Protein AF-A0A931QYZ7-F1 (afdb_monomer)

Secondary structure (DSSP, 8-state):
-EEEE--GGGHHHHHHHHHHT----S--EEEE--GGG---------BTTBPPHHHHHHHHHSS-HHHHHT------

Sequence (76 aa):
MTIRGLELDSFDDFVRQIVNQEEATVGMATVFYPMHRVERIAWDEPSGTLPSLSDRFQAKVGISIQQYLGIETPKV

Mean predicted aligned error: 4.7 Å

Structure (mmCIF, N/CA/C/O backbone):
data_AF-A0A931QYZ7-F1
#
_entry.id   AF-A0A931QYZ7-F1
#
loop_
_atom_site.group_PDB
_atom_site.id
_atom_site.type_symbol
_atom_site.label_atom_id
_atom_site.label_alt_id
_atom_site.label_comp_id
_atom_site.label_asym_id
_atom_site.label_entity_id
_atom_site.label_seq_id
_atom_site.pdbx_PDB_ins_code
_atom_site.Cartn_x
_atom_site.Cartn_y
_atom_site.Cartn_z
_atom_site.occupancy
_atom_site.B_iso_or_equiv
_atom_site.auth_seq_id
_atom_site.auth_comp_id
_atom_site.auth_asym_id
_atom_site.auth_atom_id
_atom_site.pdbx_PDB_model_num
ATOM 1 N N . MET A 1 1 ? 7.190 -13.425 -11.171 1.00 92.06 1 MET A N 1
ATOM 2 C CA . MET A 1 1 ? 7.038 -13.389 -9.702 1.00 92.06 1 MET A CA 1
ATOM 3 C C . MET A 1 1 ? 5.581 -13.113 -9.405 1.00 92.06 1 MET A C 1
ATOM 5 O O . MET A 1 1 ? 5.003 -12.271 -10.079 1.00 92.06 1 MET A O 1
ATOM 9 N N . THR A 1 2 ? 4.969 -13.839 -8.478 1.00 95.12 2 THR A N 1
ATOM 10 C CA . THR A 1 2 ? 3.598 -13.555 -8.032 1.00 95.12 2 THR A CA 1
ATOM 11 C C . THR A 1 2 ? 3.647 -12.661 -6.804 1.00 95.12 2 THR A C 1
ATOM 13 O O . THR A 1 2 ? 4.378 -12.968 -5.865 1.00 95.12 2 THR A O 1
ATOM 16 N N . ILE A 1 3 ? 2.884 -11.574 -6.815 1.00 92.88 3 ILE A N 1
ATOM 17 C CA . ILE A 1 3 ? 2.758 -10.638 -5.697 1.00 92.88 3 ILE A CA 1
ATOM 18 C C . ILE A 1 3 ? 1.301 -10.660 -5.250 1.00 92.88 3 ILE A C 1
ATOM 20 O O . ILE A 1 3 ? 0.401 -10.573 -6.084 1.00 92.88 3 ILE A O 1
ATOM 24 N N . ARG A 1 4 ? 1.073 -10.776 -3.941 1.00 91.44 4 ARG A N 1
ATOM 25 C CA . ARG A 1 4 ? -0.230 -10.500 -3.338 1.00 91.44 4 ARG A CA 1
ATOM 26 C C . ARG A 1 4 ? -0.189 -9.087 -2.783 1.00 91.44 4 ARG A C 1
ATOM 28 O O . ARG A 1 4 ? 0.664 -8.794 -1.952 1.00 91.44 4 ARG A O 1
ATOM 35 N N . GLY A 1 5 ? -1.067 -8.223 -3.266 1.00 91.69 5 GLY A N 1
ATOM 36 C CA . GLY A 1 5 ? -1.024 -6.810 -2.922 1.00 91.69 5 GLY A CA 1
ATOM 37 C C . GLY A 1 5 ? -2.337 -6.100 -3.190 1.00 91.69 5 GLY A C 1
ATOM 38 O O . GLY A 1 5 ? -3.336 -6.716 -3.555 1.00 91.69 5 GLY A O 1
ATOM 39 N N . LEU A 1 6 ? -2.310 -4.794 -2.980 1.00 91.69 6 LEU A N 1
ATOM 40 C CA . LEU A 1 6 ? -3.427 -3.893 -3.194 1.00 91.69 6 LEU A CA 1
ATOM 41 C C . LEU A 1 6 ? -3.077 -2.941 -4.339 1.00 9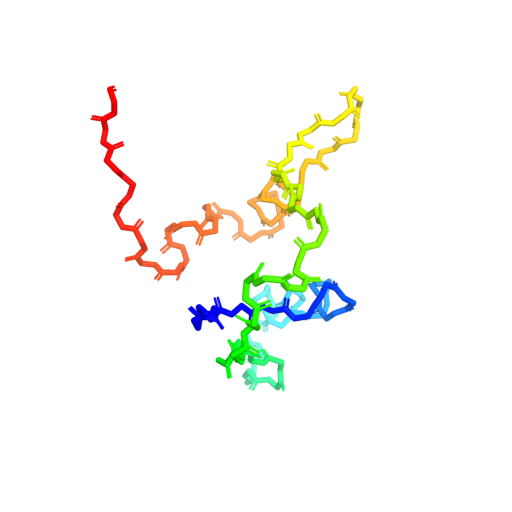1.69 6 LEU A C 1
ATOM 43 O O . LEU A 1 6 ? -1.927 -2.512 -4.451 1.00 91.69 6 LEU A O 1
ATOM 47 N N . GLU A 1 7 ? -4.054 -2.602 -5.175 1.00 90.38 7 GLU A N 1
ATOM 48 C CA . GLU A 1 7 ? -3.886 -1.498 -6.119 1.00 90.38 7 GLU A CA 1
ATOM 49 C C . GLU A 1 7 ? -3.725 -0.182 -5.356 1.00 90.38 7 GLU A C 1
ATOM 51 O O . GLU A 1 7 ? -4.470 0.097 -4.417 1.00 90.38 7 GLU A O 1
ATOM 56 N N . LEU A 1 8 ? -2.753 0.638 -5.758 1.00 90.50 8 LEU A N 1
ATOM 57 C CA . LEU A 1 8 ? -2.408 1.849 -5.015 1.00 90.50 8 LEU A CA 1
ATOM 58 C C . LEU A 1 8 ? -3.587 2.829 -4.912 1.00 90.50 8 LEU A C 1
ATOM 60 O O . LEU A 1 8 ? -3.8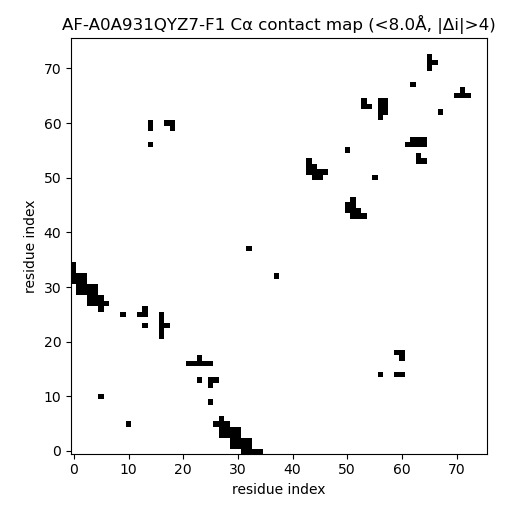18 3.395 -3.847 1.00 90.50 8 LEU A O 1
ATOM 64 N N . ASP A 1 9 ? -4.375 2.957 -5.980 1.00 92.06 9 ASP A N 1
ATOM 65 C CA . ASP A 1 9 ? -5.556 3.828 -6.019 1.00 92.06 9 ASP A CA 1
ATOM 66 C 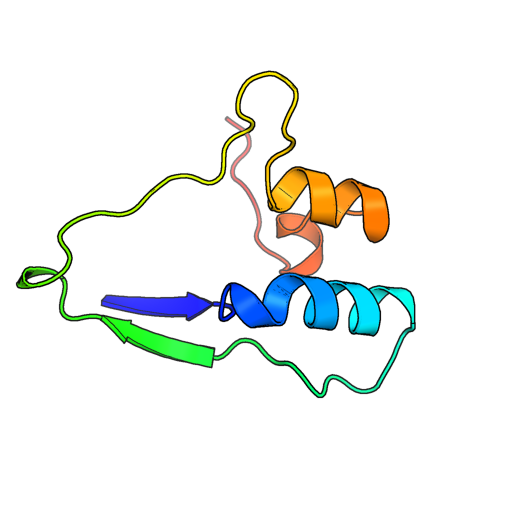C . ASP A 1 9 ? -6.664 3.363 -5.062 1.00 92.06 9 ASP A C 1
ATOM 68 O O . ASP A 1 9 ? -7.485 4.159 -4.616 1.00 92.06 9 ASP A O 1
ATOM 72 N N . SER A 1 10 ? -6.657 2.083 -4.684 1.00 92.31 10 SER A N 1
ATOM 73 C CA . SER A 1 10 ? -7.603 1.508 -3.725 1.00 92.31 10 SER A CA 1
ATOM 74 C C . SER A 1 10 ? -7.134 1.617 -2.269 1.00 92.31 10 SER A C 1
ATOM 76 O O . SER A 1 10 ? -7.850 1.188 -1.365 1.00 92.31 10 SER A O 1
ATOM 78 N N . PHE A 1 11 ? -5.944 2.173 -2.005 1.00 93.44 11 PHE A N 1
ATOM 79 C CA . PHE A 1 11 ? -5.360 2.216 -0.660 1.00 93.44 11 PHE A CA 1
ATOM 80 C C . PHE A 1 11 ? -6.214 2.986 0.349 1.00 93.44 11 PHE A C 1
ATOM 82 O O . PHE A 1 11 ? -6.494 2.478 1.434 1.00 93.44 11 PHE A O 1
ATOM 89 N N . ASP A 1 12 ? -6.643 4.202 0.012 1.00 93.38 12 ASP A N 1
ATOM 90 C CA . ASP A 1 12 ? -7.403 5.022 0.959 1.00 93.38 12 ASP A CA 1
ATOM 91 C C . ASP A 1 12 ? -8.799 4.428 1.238 1.00 93.38 12 ASP A C 1
ATOM 93 O O . ASP A 1 12 ? -9.252 4.472 2.384 1.00 93.38 12 ASP A O 1
ATOM 97 N N . ASP A 1 13 ? -9.439 3.797 0.244 1.00 92.81 13 ASP A N 1
ATOM 98 C CA . ASP A 1 13 ? -10.708 3.077 0.425 1.00 92.81 13 ASP A CA 1
ATOM 99 C C . ASP A 1 13 ? -10.541 1.809 1.269 1.00 92.81 13 ASP A C 1
ATOM 101 O O . ASP A 1 13 ? -11.350 1.555 2.162 1.00 92.81 13 ASP A O 1
ATOM 105 N N . PHE A 1 14 ? -9.469 1.045 1.050 1.00 92.75 14 PHE A N 1
ATOM 106 C CA . PHE A 1 14 ? -9.126 -0.113 1.875 1.00 92.75 14 PHE A CA 1
ATOM 107 C C . PHE A 1 14 ? -8.942 0.277 3.344 1.00 92.75 14 PHE A C 1
ATOM 109 O O . PHE A 1 14 ? -9.530 -0.337 4.234 1.00 92.75 14 PHE A O 1
ATOM 116 N N . VAL A 1 15 ? -8.179 1.342 3.611 1.00 94.19 15 VAL A N 1
ATOM 117 C CA . VAL A 1 15 ? -7.988 1.838 4.980 1.00 94.19 15 VAL A CA 1
ATOM 118 C C . VAL A 1 15 ? -9.310 2.314 5.581 1.00 94.19 15 VAL A C 1
ATOM 120 O O . VAL A 1 15 ? -9.584 2.023 6.745 1.00 94.19 15 VAL A O 1
ATOM 123 N N . ARG A 1 16 ? -10.151 3.010 4.805 1.00 93.44 16 ARG A N 1
ATOM 124 C CA . ARG A 1 16 ? -11.478 3.443 5.262 1.00 93.44 16 ARG A CA 1
ATOM 125 C C . ARG A 1 16 ? -12.350 2.253 5.667 1.00 93.44 16 ARG A C 1
ATOM 127 O O . ARG A 1 16 ? -12.940 2.293 6.742 1.00 93.44 16 ARG A O 1
ATOM 134 N N . GLN A 1 17 ? -12.392 1.201 4.849 1.00 91.75 17 GLN A N 1
ATOM 135 C CA . GLN A 1 17 ? -13.168 -0.011 5.131 1.00 91.75 17 GLN A CA 1
ATOM 136 C C . GLN A 1 17 ? -12.717 -0.691 6.426 1.00 91.75 17 GLN A C 1
ATOM 138 O O . GLN A 1 17 ? -13.562 -1.085 7.227 1.00 91.75 17 GLN A O 1
ATOM 143 N N . ILE A 1 18 ? -11.404 -0.764 6.675 1.00 92.12 18 ILE A N 1
ATOM 144 C CA . ILE A 1 18 ? -10.859 -1.317 7.926 1.00 92.12 18 ILE A CA 1
ATOM 145 C C . ILE A 1 18 ? -11.305 -0.487 9.130 1.00 92.12 18 ILE A C 1
ATOM 147 O O . ILE A 1 18 ? -11.806 -1.042 10.106 1.00 92.12 18 ILE A O 1
ATOM 151 N N . VAL A 1 19 ? -11.133 0.837 9.067 1.00 93.94 19 VAL A N 1
ATOM 152 C CA . VAL A 1 19 ? -11.481 1.742 10.176 1.00 93.94 19 VAL A CA 1
ATOM 153 C C . VAL A 1 19 ? -12.977 1.677 10.496 1.00 93.94 19 VAL A C 1
ATOM 155 O O . VAL A 1 19 ? -13.355 1.661 11.666 1.00 93.94 19 VAL A O 1
ATOM 158 N N . ASN A 1 20 ? -13.820 1.588 9.468 1.00 93.38 20 ASN A N 1
ATOM 159 C CA . ASN A 1 20 ? -15.273 1.530 9.611 1.00 93.38 20 ASN A CA 1
ATOM 160 C C . ASN A 1 20 ? -15.822 0.119 9.887 1.00 93.38 20 ASN A C 1
ATOM 162 O O . ASN A 1 20 ? -17.024 -0.015 10.102 1.00 93.38 20 ASN A O 1
ATOM 166 N N . GLN A 1 21 ? -14.973 -0.917 9.888 1.00 85.38 21 GLN A N 1
ATOM 167 C CA . GLN A 1 21 ? -15.374 -2.326 10.021 1.00 85.38 21 GLN A CA 1
ATOM 168 C C . GLN A 1 21 ? -16.412 -2.753 8.962 1.00 85.38 21 GLN A C 1
ATOM 170 O O . GLN A 1 21 ? -17.333 -3.519 9.244 1.00 85.38 21 GLN A O 1
ATOM 175 N N . GLU A 1 22 ? -16.276 -2.232 7.740 1.00 84.06 22 GLU A N 1
ATOM 176 C CA . GLU A 1 22 ? -17.132 -2.581 6.602 1.00 84.06 22 GLU A CA 1
ATOM 177 C C . GLU A 1 22 ? -16.817 -4.007 6.109 1.00 84.06 22 GLU A C 1
ATOM 179 O O . GLU A 1 22 ? -15.678 -4.474 6.206 1.00 84.06 22 GLU A O 1
ATOM 184 N N . GLU A 1 23 ? -17.810 -4.710 5.545 1.00 72.94 23 GLU A N 1
ATOM 185 C CA . GLU A 1 23 ? -17.531 -5.950 4.810 1.00 72.94 23 GLU A CA 1
ATOM 186 C C . GLU A 1 23 ? -16.559 -5.641 3.661 1.00 72.94 23 GLU A C 1
ATOM 188 O O . GLU A 1 23 ? -16.790 -4.735 2.855 1.00 72.94 23 GLU A O 1
ATOM 193 N N . ALA A 1 24 ? -15.442 -6.377 3.620 1.00 64.31 24 ALA A N 1
ATOM 194 C CA . ALA A 1 24 ? -14.314 -6.076 2.748 1.00 64.31 24 ALA A CA 1
ATOM 195 C C . ALA A 1 24 ? -14.729 -6.117 1.269 1.00 64.31 24 ALA A C 1
ATOM 197 O O . ALA A 1 24 ? -14.824 -7.180 0.655 1.00 64.31 24 ALA A O 1
ATOM 198 N N . THR A 1 25 ? -14.956 -4.937 0.699 1.00 62.03 25 THR A N 1
ATOM 199 C CA . THR A 1 25 ? -15.326 -4.758 -0.710 1.00 62.03 25 THR A CA 1
ATOM 200 C C . THR A 1 25 ? -14.073 -4.540 -1.562 1.00 62.03 25 THR A C 1
ATOM 202 O O . THR A 1 25 ? -14.034 -4.910 -2.732 1.00 62.03 25 THR A O 1
ATOM 205 N N . VAL A 1 26 ? -13.014 -3.989 -0.958 1.00 69.75 26 VAL A N 1
ATOM 206 C CA . VAL A 1 26 ? -11.680 -3.839 -1.546 1.00 69.75 26 VAL A CA 1
ATOM 207 C C . VAL A 1 26 ? -10.749 -4.872 -0.909 1.00 69.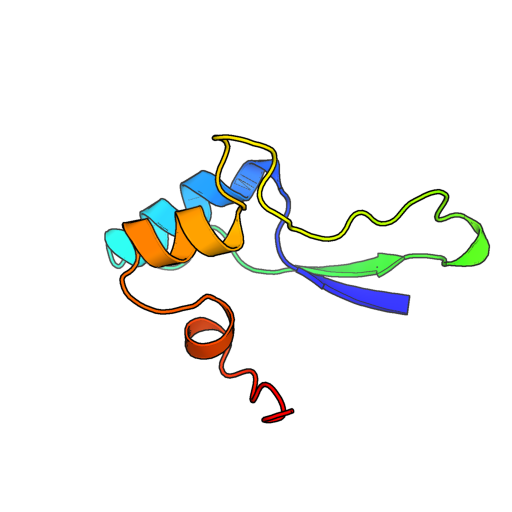75 26 VAL A C 1
ATOM 209 O O . VAL A 1 26 ? -10.429 -4.803 0.277 1.00 69.75 26 VAL A O 1
ATOM 212 N N . GLY A 1 27 ? -10.324 -5.856 -1.701 1.00 77.69 27 GLY A N 1
ATOM 213 C CA . GLY A 1 27 ? -9.483 -6.965 -1.253 1.00 77.69 27 GLY A CA 1
ATOM 214 C C . GLY A 1 27 ? -8.125 -6.995 -1.947 1.00 77.69 27 GLY A C 1
ATOM 215 O O . GLY A 1 27 ? -7.971 -6.535 -3.075 1.00 77.69 27 GLY A O 1
ATOM 216 N N . MET A 1 28 ? -7.131 -7.587 -1.282 1.00 87.62 28 MET A N 1
ATOM 217 C CA . MET A 1 28 ? -5.844 -7.865 -1.920 1.00 87.62 28 MET A CA 1
ATOM 218 C C . MET A 1 28 ? -6.011 -8.864 -3.068 1.00 87.62 28 MET A C 1
ATOM 220 O O . MET A 1 28 ? -6.625 -9.920 -2.891 1.00 87.62 28 MET A O 1
ATOM 224 N N . ALA A 1 29 ? -5.372 -8.584 -4.197 1.00 90.25 29 ALA A N 1
ATOM 225 C CA . ALA A 1 29 ? -5.317 -9.465 -5.353 1.00 90.25 29 ALA A CA 1
ATOM 226 C C . ALA A 1 29 ? -3.941 -10.133 -5.471 1.00 90.25 29 ALA A C 1
ATOM 228 O O . ALA A 1 29 ? -2.911 -9.553 -5.122 1.00 90.25 29 ALA A O 1
ATOM 229 N N . THR A 1 30 ? -3.922 -11.361 -5.990 1.00 93.38 30 THR A N 1
ATOM 230 C CA . THR A 1 30 ? -2.683 -12.045 -6.378 1.00 93.38 30 THR A CA 1
ATOM 231 C C . THR A 1 30 ? -2.460 -11.843 -7.870 1.00 93.38 30 THR A C 1
ATOM 233 O O . THR A 1 30 ? -3.256 -12.309 -8.682 1.00 93.38 30 THR A O 1
ATOM 236 N N . VAL A 1 31 ? -1.367 -11.175 -8.232 1.00 93.81 31 VAL A N 1
ATOM 237 C CA . VAL A 1 31 ? -1.035 -10.818 -9.616 1.00 93.81 31 VAL A CA 1
ATOM 238 C C . VAL A 1 31 ? 0.327 -11.393 -9.992 1.00 93.81 31 VAL A C 1
ATOM 240 O O . VAL A 1 31 ? 1.269 -11.409 -9.195 1.00 93.81 31 VAL A O 1
ATOM 243 N N . PHE A 1 32 ? 0.447 -11.881 -11.225 1.00 95.94 32 PHE A N 1
ATOM 244 C CA . PHE A 1 32 ? 1.720 -12.314 -11.789 1.00 95.94 32 PHE A CA 1
ATOM 245 C C . PHE A 1 32 ? 2.413 -11.161 -12.525 1.00 95.94 32 PHE A C 1
ATOM 247 O O . PHE A 1 32 ? 1.880 -10.632 -13.497 1.00 95.94 32 PHE A O 1
ATOM 254 N N . TYR A 1 33 ? 3.641 -10.839 -12.112 1.00 94.38 33 TYR A N 1
ATOM 255 C CA . TYR A 1 33 ? 4.510 -9.871 -12.779 1.00 94.38 33 TYR A CA 1
ATOM 256 C C . TYR A 1 33 ? 5.678 -10.575 -13.491 1.00 94.38 33 TYR A C 1
ATOM 258 O O . TYR A 1 33 ? 6.486 -11.263 -12.841 1.00 94.38 33 TYR A O 1
ATOM 266 N N . PRO A 1 34 ? 5.815 -10.423 -14.822 1.00 96.56 34 PRO A N 1
ATOM 267 C CA . PRO A 1 34 ? 6.983 -10.903 -15.549 1.00 96.56 34 PRO A CA 1
ATOM 268 C C . PRO A 1 34 ? 8.201 -10.030 -15.211 1.00 96.56 34 PRO A C 1
ATOM 270 O O . PRO A 1 34 ? 8.349 -8.929 -15.731 1.00 96.56 34 PRO A O 1
ATOM 273 N N . MET A 1 35 ? 9.093 -10.534 -14.352 1.00 95.69 35 MET A N 1
ATOM 274 C CA . MET A 1 35 ? 10.188 -9.731 -13.776 1.00 95.69 35 MET A CA 1
ATOM 275 C C . MET A 1 35 ? 11.175 -9.166 -14.798 1.00 95.69 35 MET A C 1
ATOM 277 O O . MET A 1 35 ? 11.740 -8.111 -14.558 1.00 95.69 35 MET A O 1
ATOM 281 N N . HIS A 1 36 ? 11.335 -9.804 -15.960 1.00 96.00 36 HIS A N 1
ATOM 282 C CA . HIS A 1 36 ? 12.181 -9.288 -17.042 1.00 96.00 36 HIS A CA 1
ATOM 283 C C . HIS A 1 36 ? 11.611 -8.028 -17.726 1.00 96.00 36 HIS A C 1
ATOM 285 O O . HIS A 1 36 ? 12.293 -7.432 -18.551 1.00 96.00 36 HIS A O 1
ATOM 291 N N . ARG A 1 37 ? 10.362 -7.640 -17.422 1.00 96.25 37 ARG A N 1
ATOM 292 C CA . ARG A 1 37 ? 9.708 -6.413 -17.914 1.00 96.25 37 ARG A CA 1
ATOM 293 C C . ARG A 1 37 ? 9.531 -5.349 -16.832 1.00 96.25 37 ARG A C 1
ATOM 295 O O . ARG A 1 37 ? 9.018 -4.277 -17.128 1.00 96.25 37 ARG A O 1
ATOM 302 N N . VAL A 1 38 ? 9.866 -5.655 -15.579 1.00 95.94 38 VAL A N 1
ATOM 303 C CA . VAL A 1 38 ? 9.723 -4.704 -14.473 1.00 95.94 38 VAL A CA 1
ATOM 304 C C . VAL A 1 38 ? 10.924 -3.767 -14.496 1.00 95.94 38 VAL A C 1
ATOM 306 O O . VAL A 1 38 ? 12.051 -4.207 -14.307 1.00 95.94 38 VAL A O 1
ATOM 309 N N . GLU A 1 39 ? 10.679 -2.478 -14.720 1.00 97.88 39 GLU A N 1
ATOM 310 C CA . GLU A 1 39 ? 11.743 -1.471 -14.817 1.00 97.88 39 GLU A CA 1
ATOM 311 C C . GLU A 1 39 ? 12.142 -0.897 -13.453 1.00 97.88 39 GLU A C 1
ATOM 313 O O . GLU A 1 39 ? 13.307 -0.576 -13.225 1.00 97.88 39 GLU A O 1
ATOM 318 N N . ARG A 1 40 ? 11.179 -0.757 -12.531 1.00 95.06 40 ARG A N 1
ATOM 319 C CA . ARG A 1 40 ? 11.403 -0.139 -11.221 1.00 95.06 40 ARG A CA 1
ATOM 320 C C . ARG A 1 40 ? 10.444 -0.680 -10.167 1.00 95.06 40 ARG A C 1
ATOM 322 O O . ARG A 1 40 ? 9.249 -0.808 -10.415 1.00 95.06 40 ARG A O 1
ATOM 329 N N . ILE A 1 41 ? 10.977 -0.912 -8.972 1.00 93.31 41 ILE A N 1
ATOM 330 C CA . ILE A 1 41 ? 10.221 -1.130 -7.736 1.00 93.31 41 ILE A CA 1
ATOM 331 C C . ILE A 1 41 ? 10.709 -0.069 -6.751 1.00 93.31 41 ILE A C 1
ATOM 333 O O . ILE A 1 41 ? 11.915 0.086 -6.573 1.00 93.31 41 ILE A O 1
ATOM 337 N N . ALA A 1 42 ? 9.789 0.695 -6.167 1.00 93.62 42 ALA A N 1
ATOM 338 C CA . ALA A 1 42 ? 10.108 1.672 -5.132 1.00 93.62 42 ALA A CA 1
ATOM 339 C C . ALA A 1 42 ? 9.784 1.082 -3.761 1.00 93.62 42 ALA A C 1
ATOM 341 O O . ALA A 1 42 ? 8.745 0.440 -3.605 1.00 93.62 42 ALA A O 1
ATOM 342 N N . TRP A 1 43 ? 10.671 1.302 -2.794 1.00 93.44 43 TRP A N 1
ATOM 343 C CA . TRP A 1 43 ? 10.372 1.006 -1.401 1.00 93.44 43 TRP A CA 1
ATOM 344 C C . TRP A 1 43 ? 9.410 2.067 -0.855 1.00 93.44 43 TRP A C 1
ATOM 346 O O . TRP A 1 43 ? 9.464 3.227 -1.267 1.00 93.44 43 TRP A O 1
ATOM 356 N N . ASP A 1 44 ? 8.502 1.655 0.026 1.00 93.94 44 ASP A N 1
ATOM 357 C CA . ASP A 1 44 ? 7.615 2.581 0.726 1.00 93.94 44 ASP A CA 1
ATOM 358 C C . ASP A 1 44 ? 8.400 3.236 1.866 1.00 93.94 44 ASP A C 1
ATOM 360 O O . ASP A 1 44 ? 8.693 2.595 2.875 1.00 93.94 44 ASP A O 1
ATOM 364 N N . GLU A 1 45 ? 8.785 4.497 1.676 1.00 95.25 45 GLU A N 1
ATOM 365 C CA . GLU A 1 45 ? 9.583 5.269 2.631 1.00 95.25 45 GLU A CA 1
ATOM 366 C C . GLU A 1 45 ? 9.022 6.679 2.788 1.00 95.25 45 GLU A C 1
ATOM 368 O O . GLU A 1 45 ? 8.514 7.257 1.820 1.00 95.25 45 GLU A O 1
ATOM 373 N N . PRO A 1 46 ? 9.147 7.276 3.985 1.00 95.62 46 PRO A N 1
ATOM 374 C CA . PRO A 1 46 ? 8.873 8.691 4.164 1.00 95.62 46 PRO A CA 1
ATOM 375 C C . PRO A 1 46 ? 9.776 9.540 3.268 1.00 95.62 46 PRO A C 1
ATOM 377 O O . PRO A 1 46 ? 10.960 9.252 3.090 1.00 95.62 46 PRO A O 1
ATOM 380 N N . SER A 1 47 ? 9.239 10.647 2.762 1.00 94.12 47 SER A N 1
ATOM 381 C CA . SER A 1 47 ? 10.004 11.622 1.985 1.00 94.12 47 SER A CA 1
ATOM 382 C C . SER A 1 47 ? 9.856 13.011 2.593 1.00 94.12 47 SER A C 1
ATOM 384 O O . SER A 1 47 ? 8.828 13.674 2.447 1.00 94.12 47 SER A O 1
ATOM 386 N N . GLY A 1 48 ? 10.887 13.455 3.316 1.00 93.50 48 GLY A N 1
ATOM 387 C CA . GLY A 1 48 ? 10.850 14.718 4.051 1.00 93.50 48 GLY A CA 1
ATOM 388 C C . GLY A 1 48 ? 9.737 14.715 5.100 1.00 93.50 48 GLY A C 1
ATOM 389 O O . GLY A 1 48 ? 9.802 13.971 6.072 1.00 93.50 48 GLY A O 1
ATOM 390 N N . THR A 1 49 ? 8.720 15.555 4.905 1.00 93.75 49 THR A N 1
ATOM 391 C CA . THR A 1 49 ? 7.539 15.627 5.783 1.00 93.75 49 THR A CA 1
ATOM 392 C C . THR A 1 49 ? 6.392 14.717 5.344 1.00 93.75 49 THR A C 1
ATOM 394 O O . THR A 1 49 ? 5.401 14.610 6.067 1.00 93.75 49 THR A O 1
ATOM 397 N N . LEU A 1 50 ? 6.490 14.078 4.174 1.00 95.81 50 LEU A N 1
ATOM 398 C CA . LEU A 1 50 ? 5.459 13.182 3.666 1.00 95.81 50 LEU A CA 1
ATOM 399 C C . LEU A 1 50 ? 5.630 11.788 4.298 1.00 95.81 50 LEU A C 1
ATOM 401 O O . LEU A 1 50 ? 6.661 11.154 4.053 1.00 95.81 50 LEU A O 1
ATOM 405 N N . PRO A 1 51 ? 4.657 11.298 5.091 1.00 96.62 51 PRO A N 1
ATOM 406 C CA . PRO A 1 51 ? 4.703 9.943 5.637 1.00 96.62 51 PRO A CA 1
ATOM 407 C C . PRO A 1 51 ? 4.607 8.883 4.533 1.00 96.62 51 PRO A C 1
ATOM 409 O O . PRO A 1 51 ? 3.969 9.113 3.501 1.00 96.62 51 PRO A O 1
ATOM 412 N N . SER A 1 52 ? 5.181 7.706 4.788 1.00 96.81 52 SER A N 1
ATOM 413 C CA . SER A 1 52 ? 4.995 6.523 3.939 1.00 96.81 52 SER A CA 1
ATOM 414 C C . SER A 1 52 ? 3.535 6.047 3.952 1.00 96.81 52 SER A C 1
ATOM 416 O O . SER A 1 52 ? 2.731 6.452 4.803 1.00 96.81 52 SER A O 1
ATOM 418 N N . LEU A 1 53 ? 3.153 5.163 3.030 1.00 95.88 53 LEU A N 1
ATOM 419 C CA . LEU A 1 53 ? 1.829 4.531 3.069 1.00 95.88 53 LEU A CA 1
ATOM 420 C C . LEU A 1 53 ? 1.666 3.686 4.333 1.00 95.88 53 LEU A C 1
ATOM 422 O O . LEU A 1 53 ? 0.604 3.715 4.955 1.00 95.88 53 LEU A O 1
ATOM 426 N N . SER A 1 54 ? 2.725 2.999 4.750 1.00 95.31 54 SER A N 1
ATOM 427 C CA . SER A 1 54 ? 2.763 2.219 5.987 1.00 95.31 54 SER A CA 1
ATOM 428 C C . SER A 1 54 ? 2.540 3.097 7.225 1.00 95.31 54 SER A C 1
ATOM 430 O O . SER A 1 54 ? 1.742 2.733 8.091 1.00 95.31 54 SER A O 1
ATOM 432 N N . ASP A 1 55 ? 3.144 4.289 7.280 1.00 97.12 55 ASP A N 1
ATOM 433 C CA . ASP A 1 55 ? 2.909 5.255 8.365 1.00 97.12 55 ASP A CA 1
ATOM 434 C C . ASP A 1 55 ? 1.468 5.770 8.351 1.00 97.12 55 ASP A C 1
ATOM 436 O O . ASP A 1 55 ? 0.811 5.835 9.391 1.00 97.12 55 ASP A O 1
ATOM 440 N N . ARG A 1 56 ? 0.945 6.118 7.165 1.00 96.88 56 ARG A N 1
ATOM 441 C CA . ARG A 1 56 ? -0.448 6.571 7.003 1.00 96.88 56 ARG A CA 1
ATOM 442 C C . ARG A 1 56 ? -1.436 5.487 7.431 1.00 96.88 56 ARG A C 1
ATOM 444 O O . ARG A 1 56 ? -2.444 5.813 8.057 1.00 96.88 56 ARG A O 1
ATOM 451 N N . PHE A 1 57 ? -1.151 4.223 7.115 1.00 96.25 57 PHE A N 1
ATOM 452 C CA . PHE A 1 57 ? -1.933 3.075 7.568 1.00 96.25 57 PHE A CA 1
ATOM 453 C C . PHE A 1 57 ? -1.934 3.003 9.095 1.00 96.25 57 PHE A C 1
ATOM 455 O O . PHE A 1 57 ? -3.000 3.039 9.706 1.00 96.25 57 PHE A O 1
ATOM 462 N N . GLN A 1 58 ? -0.753 2.974 9.716 1.00 96.94 58 GLN A N 1
ATOM 463 C CA . GLN A 1 58 ? -0.627 2.849 11.167 1.00 96.94 58 GLN A CA 1
ATOM 464 C C . GLN A 1 58 ? -1.289 4.016 11.906 1.00 96.94 58 GLN A C 1
ATOM 466 O O . GLN A 1 58 ? -1.967 3.795 12.907 1.00 96.94 58 GLN A O 1
ATOM 471 N N . ALA A 1 59 ? -1.155 5.242 11.398 1.00 97.19 59 ALA A N 1
ATOM 472 C CA . ALA A 1 59 ? -1.779 6.423 11.988 1.00 97.19 59 ALA A CA 1
ATOM 473 C C . ALA A 1 59 ? -3.317 6.369 11.963 1.00 97.19 59 ALA A C 1
ATOM 475 O O . ALA A 1 59 ? -3.956 6.854 12.893 1.00 97.19 59 ALA A O 1
ATOM 476 N N . LYS A 1 60 ? -3.916 5.791 10.912 1.00 96.81 60 LYS A N 1
ATOM 477 C CA . LYS A 1 60 ? -5.378 5.676 10.767 1.00 96.81 60 LYS A CA 1
ATOM 478 C C . LYS A 1 60 ? -5.954 4.444 11.476 1.00 96.81 60 LYS A C 1
ATOM 480 O O . LYS A 1 60 ? -7.027 4.533 12.059 1.00 96.81 60 LYS A O 1
ATOM 485 N N . VAL A 1 61 ? -5.266 3.305 11.399 1.00 95.62 61 VAL A N 1
ATOM 486 C CA . VAL A 1 61 ? -5.765 1.992 11.853 1.00 95.62 61 VAL A CA 1
ATOM 487 C C . VAL A 1 61 ? -5.330 1.670 13.289 1.00 95.62 61 VAL A C 1
ATOM 489 O O . VAL A 1 61 ? -6.005 0.919 13.985 1.00 95.62 61 VAL A O 1
ATOM 492 N N . GLY A 1 62 ? -4.217 2.239 13.760 1.00 96.81 62 GLY A N 1
ATOM 493 C CA . GLY A 1 62 ? -3.702 2.055 15.122 1.00 96.81 62 GLY A CA 1
ATOM 494 C C . GLY A 1 62 ? -2.771 0.851 15.317 1.00 96.81 62 GLY A C 1
ATOM 495 O O . GLY A 1 62 ? -2.153 0.732 16.372 1.00 96.81 62 GLY A O 1
ATOM 496 N N . ILE A 1 63 ? -2.616 -0.010 14.307 1.00 95.25 63 ILE A N 1
ATOM 497 C CA . ILE A 1 63 ? -1.640 -1.113 14.267 1.00 95.25 63 ILE A CA 1
ATOM 498 C C . ILE A 1 63 ? -0.820 -1.040 12.980 1.00 95.25 63 ILE A C 1
ATOM 500 O O . ILE A 1 63 ? -1.250 -0.422 12.004 1.00 95.25 6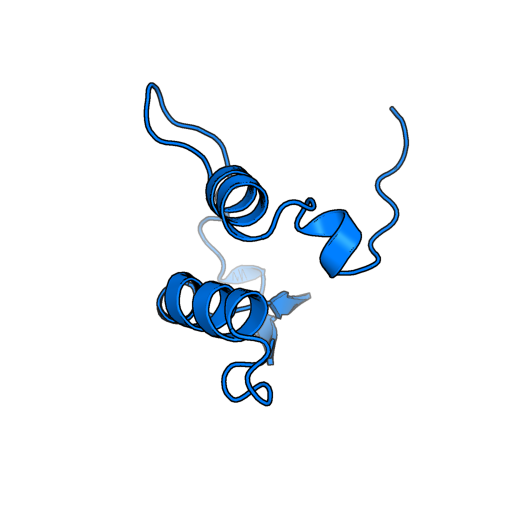3 ILE A O 1
ATOM 504 N N . SER A 1 64 ? 0.361 -1.656 12.955 1.00 94.31 64 SER A N 1
ATOM 505 C CA . SER A 1 64 ? 1.173 -1.655 11.734 1.00 94.31 64 SER A CA 1
ATOM 506 C C . SER A 1 64 ? 0.548 -2.524 10.636 1.00 94.31 64 SER A C 1
ATOM 508 O O . SER A 1 64 ? -0.188 -3.476 10.912 1.00 94.31 64 SER A O 1
ATOM 510 N N . ILE A 1 65 ? 0.875 -2.237 9.373 1.00 91.25 65 ILE A N 1
ATOM 511 C CA . ILE A 1 65 ? 0.405 -3.047 8.239 1.00 91.25 65 ILE A CA 1
ATOM 512 C C . ILE A 1 65 ? 0.908 -4.498 8.327 1.00 91.25 65 ILE A C 1
ATOM 514 O O . ILE A 1 65 ? 0.184 -5.423 7.975 1.00 91.25 65 ILE A O 1
ATOM 518 N N . GLN A 1 66 ? 2.112 -4.729 8.859 1.00 90.94 66 GLN A N 1
ATOM 519 C CA . GLN A 1 66 ? 2.659 -6.076 9.056 1.00 90.94 66 GLN A CA 1
ATOM 520 C C . GLN A 1 66 ? 1.854 -6.854 10.098 1.00 90.94 66 GLN A C 1
ATOM 522 O O . GLN A 1 66 ? 1.517 -8.012 9.864 1.00 90.94 66 GLN A O 1
ATOM 527 N N . GLN A 1 67 ? 1.494 -6.203 11.213 1.00 92.62 67 GLN A N 1
ATOM 528 C CA . GLN A 1 67 ? 0.625 -6.794 12.232 1.00 92.62 67 GLN A CA 1
ATOM 529 C C . GLN A 1 67 ? -0.754 -7.120 11.656 1.00 92.62 67 GLN A C 1
ATOM 531 O O . GLN A 1 67 ? -1.244 -8.227 11.858 1.00 92.62 67 GLN A O 1
ATOM 536 N N . TYR A 1 68 ? -1.348 -6.197 10.893 1.00 90.56 68 TYR A N 1
ATOM 537 C CA . TYR A 1 68 ? -2.637 -6.416 10.233 1.00 90.56 68 TYR A CA 1
ATOM 538 C C . TYR A 1 68 ? -2.600 -7.602 9.255 1.00 90.56 68 TYR A C 1
ATOM 540 O O . TYR A 1 68 ? -3.520 -8.416 9.224 1.00 90.56 68 TYR A O 1
ATOM 548 N N . LEU A 1 69 ? -1.525 -7.731 8.473 1.00 88.31 69 LEU A N 1
ATOM 549 C CA . LEU A 1 69 ? -1.346 -8.820 7.509 1.00 88.31 69 LEU A CA 1
ATOM 550 C C . LEU A 1 69 ? -0.879 -10.142 8.143 1.00 88.31 69 LEU A C 1
ATOM 552 O O . LEU A 1 69 ? -0.776 -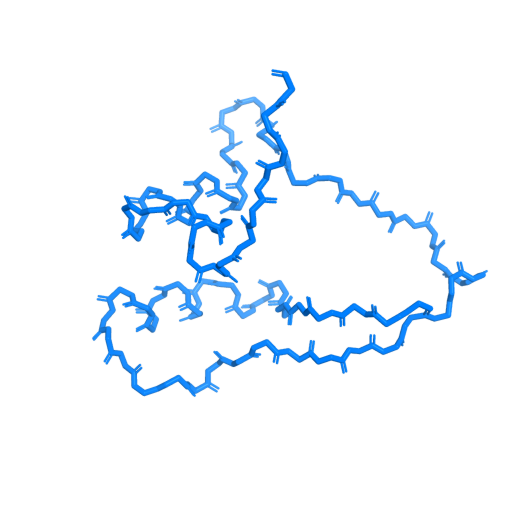11.141 7.431 1.00 88.31 69 LEU A O 1
ATOM 556 N N . GLY A 1 70 ? -0.579 -10.164 9.446 1.00 89.50 70 GLY A N 1
ATOM 557 C CA . GLY A 1 70 ? -0.030 -11.339 10.128 1.00 89.50 70 GLY A CA 1
ATOM 558 C C . GLY A 1 70 ? 1.368 -11.733 9.639 1.00 89.50 70 GLY A C 1
ATOM 559 O O . GLY A 1 70 ? 1.725 -12.908 9.680 1.00 89.50 70 GLY A O 1
ATOM 560 N N . ILE A 1 71 ? 2.149 -10.774 9.136 1.00 85.81 71 ILE A N 1
ATOM 561 C CA . ILE A 1 71 ? 3.516 -11.011 8.666 1.00 85.81 71 ILE A CA 1
ATOM 562 C C . ILE A 1 71 ? 4.462 -10.857 9.857 1.00 85.81 71 ILE A C 1
ATOM 564 O O . ILE A 1 71 ? 4.609 -9.767 10.410 1.00 85.81 71 ILE A O 1
ATOM 568 N N . GLU A 1 72 ? 5.130 -11.945 10.237 1.00 74.94 72 GLU A N 1
ATOM 569 C CA . GLU A 1 72 ? 6.215 -11.897 11.214 1.00 74.94 72 GLU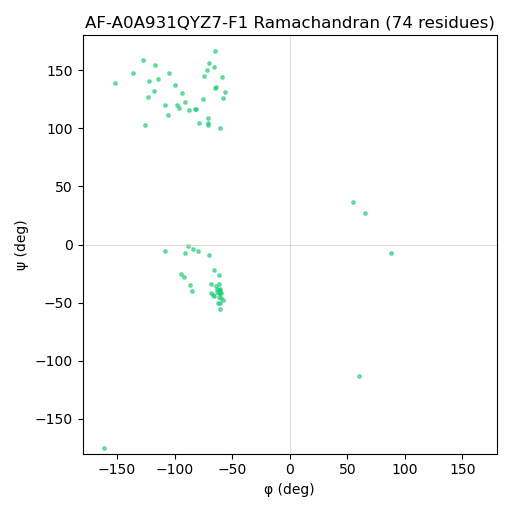 A CA 1
ATOM 570 C C . GLU A 1 72 ? 7.433 -11.209 10.590 1.00 74.94 72 GLU A C 1
ATOM 572 O O . GLU A 1 72 ? 8.139 -11.783 9.759 1.00 74.94 72 GLU A O 1
ATOM 577 N N . THR A 1 73 ? 7.689 -9.958 10.970 1.00 63.62 73 THR A N 1
ATOM 578 C CA . THR A 1 73 ? 8.931 -9.284 10.585 1.00 63.62 73 THR A CA 1
ATOM 579 C C . THR A 1 73 ? 10.078 -9.846 11.434 1.00 63.62 73 THR A C 1
ATOM 581 O O . THR A 1 73 ? 9.985 -9.797 12.666 1.00 63.62 73 THR A O 1
ATOM 584 N N . PRO A 1 74 ? 11.170 -10.359 10.835 1.00 57.53 74 PRO A N 1
ATOM 585 C CA . PRO A 1 74 ? 12.340 -10.781 11.596 1.00 57.53 74 PRO A CA 1
ATOM 586 C C . PRO A 1 74 ? 12.861 -9.621 12.450 1.00 57.53 74 PRO A C 1
ATOM 588 O O . PRO A 1 74 ? 13.026 -8.507 11.951 1.00 57.53 74 PRO A O 1
ATOM 591 N N . LYS A 1 75 ? 13.115 -9.877 13.737 1.00 54.91 75 LYS A N 1
ATOM 592 C CA . LYS A 1 75 ? 13.828 -8.925 14.595 1.00 54.91 75 LYS A CA 1
ATOM 593 C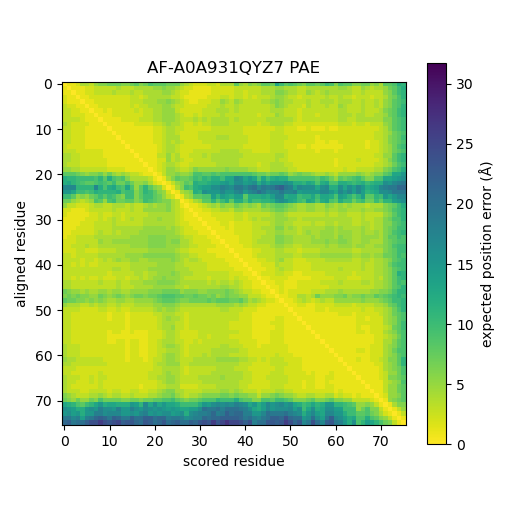 C . LYS A 1 75 ? 15.288 -8.913 14.144 1.00 54.91 75 LYS A C 1
ATOM 595 O O . LYS A 1 75 ? 15.968 -9.924 14.309 1.00 54.91 75 LYS A O 1
ATOM 600 N N . VAL A 1 76 ? 15.708 -7.818 13.516 1.00 49.81 76 VAL A N 1
ATOM 601 C CA . VAL A 1 76 ? 17.115 -7.549 13.180 1.00 49.81 76 VAL A CA 1
ATOM 602 C C . VAL A 1 76 ? 17.867 -7.155 14.445 1.00 49.81 76 VAL A C 1
ATO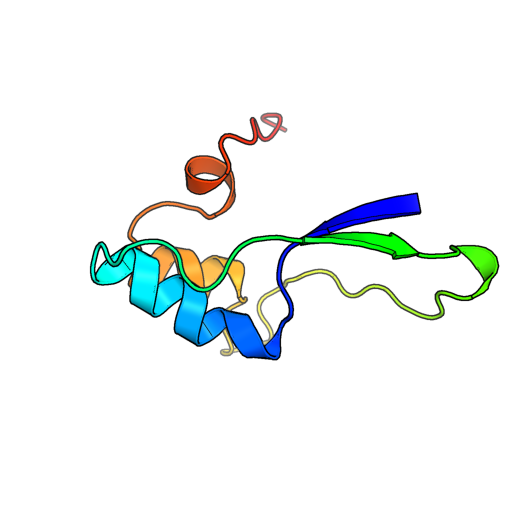M 604 O O . VAL A 1 76 ? 17.280 -6.390 15.246 1.00 49.81 76 VAL A O 1
#

Foldseek 3Di:
DKDWAFDPVCLVVQLVCLLVVHDCPGHTDIDDDPVVPDPDDDDQQADDPRHGSQVVSCVSNVDGPCVVVVNDDDDD

Radius of gyration: 14.02 Å; Cα contacts (8 Å, |Δi|>4): 68; chains: 1; bounding box: 35×29×33 Å

pLDDT: mean 89.69, std 10.55, range [49.81, 97.88]

Solvent-accessible surface area (backbone atoms only — not comparable to full-atom values): 4986 Å² total; per-residue (Å²): 86,77,47,76,43,68,61,75,89,49,45,68,57,38,53,49,35,61,68,68,68,47,82,82,82,66,69,72,47,78,44,80,45,66,63,95,73,61,88,79,84,80,82,85,57,61,56,93,90,44,72,19,66,60,51,54,44,22,73,69,66,73,50,47,60,46,66,75,71,67,51,85,73,83,88,126